Protein AF-A0A7C7A0I2-F1 (afdb_monomer)

Mean predicted aligned error: 6.14 Å

Solvent-accessible surface area (backbone atoms only — not comparable to full-atom values): 8862 Å² total; per-residue (Å²): 134,63,65,66,58,50,52,54,46,54,54,63,58,70,46,96,92,57,64,53,63,65,60,43,22,51,49,48,32,72,72,53,34,57,46,77,41,84,94,23,66,34,52,46,81,47,44,47,54,54,90,66,56,57,92,63,26,42,38,34,39,40,30,27,68,63,59,67,37,45,53,52,21,43,75,78,30,45,69,57,51,53,49,57,52,47,55,54,33,49,54,52,16,68,72,56,73,28,24,20,33,44,34,38,27,40,43,51,76,34,78,50,87,68,64,85,70,69,78,40,90,86,57,86,81,36,66,46,81,72,56,94,60,30,25,39,39,51,43,67,45,35,39,37,42,33,43,62,91,78,71,46,74,50,76,49,68,67,116

Sequence (159 aa):
MDLDAFYSAVSKLQRPGMFSLEDFADYLFGKYKSITIYNRTISFNDVVISDEITNDTLFVFFYINNLESFLTAMINSKSGVEKAFADIAEEIAYYYDLNTSISIIYTNVFSFYPSAFEQNGIYPNCIDYLGNNRWLVFYPYMNLYLDKTYNIYFTEWAY

pLDDT: mean 88.25, std 12.1, range [51.66, 98.25]

Structure (mmCIF, N/CA/C/O backbone):
data_AF-A0A7C7A0I2-F1
#
_entry.id   AF-A0A7C7A0I2-F1
#
loop_
_atom_site.group_PDB
_atom_site.id
_atom_site.type_symbol
_atom_site.label_atom_id
_atom_site.label_alt_id
_atom_site.label_comp_id
_atom_site.label_asym_id
_atom_site.label_entity_id
_atom_site.label_seq_id
_atom_site.pdbx_PDB_ins_code
_atom_site.Cartn_x
_atom_site.Cartn_y
_atom_site.Cartn_z
_atom_site.occupancy
_atom_site.B_iso_or_equiv
_atom_site.auth_seq_id
_atom_site.auth_comp_id
_atom_site.auth_asym_id
_atom_site.auth_atom_id
_atom_site.pdbx_PDB_model_num
ATOM 1 N N . MET A 1 1 ? -0.101 -25.024 7.027 1.00 53.78 1 MET A N 1
ATOM 2 C CA . MET A 1 1 ? -1.204 -24.052 7.098 1.00 53.78 1 MET A CA 1
ATOM 3 C C . MET A 1 1 ? -2.097 -24.491 8.241 1.00 53.78 1 MET A C 1
ATOM 5 O O . MET A 1 1 ? -2.512 -25.644 8.238 1.00 53.78 1 MET A O 1
ATOM 9 N N . ASP A 1 2 ? -2.265 -23.645 9.252 1.00 74.25 2 ASP A N 1
ATOM 10 C CA . ASP A 1 2 ? -3.097 -23.932 10.423 1.00 74.25 2 ASP A CA 1
ATOM 11 C C . ASP A 1 2 ? -4.545 -23.526 10.106 1.00 74.25 2 ASP A C 1
ATOM 13 O O . ASP A 1 2 ? -4.829 -22.343 9.910 1.00 74.25 2 ASP A O 1
ATOM 17 N N . LEU A 1 3 ? -5.441 -24.512 9.978 1.00 59.03 3 LEU A N 1
ATOM 18 C CA . LEU A 1 3 ? -6.841 -24.259 9.625 1.00 59.03 3 LEU A CA 1
ATOM 19 C C . LEU A 1 3 ? -7.583 -23.477 10.716 1.00 59.03 3 LEU A C 1
ATOM 21 O O . LEU A 1 3 ? -8.492 -22.720 10.386 1.00 59.03 3 LEU A O 1
ATOM 25 N N . ASP A 1 4 ? -7.205 -23.616 11.986 1.00 68.62 4 ASP A N 1
ATOM 26 C CA . ASP A 1 4 ? -7.905 -22.944 13.085 1.00 68.62 4 ASP A CA 1
ATOM 27 C C . ASP A 1 4 ? -7.582 -21.446 13.101 1.00 68.62 4 ASP A C 1
ATOM 29 O O . ASP A 1 4 ? -8.471 -20.608 13.286 1.00 68.62 4 ASP A O 1
ATOM 33 N N . ALA A 1 5 ? -6.327 -21.094 12.808 1.00 62.78 5 ALA A N 1
ATOM 34 C CA . ALA A 1 5 ? -5.919 -19.710 12.587 1.00 62.78 5 ALA A CA 1
ATOM 35 C C . ALA A 1 5 ? -6.646 -19.094 11.377 1.00 62.78 5 ALA A C 1
ATOM 37 O O . ALA A 1 5 ? -7.152 -17.975 11.474 1.00 62.78 5 ALA A O 1
ATOM 38 N N . PHE A 1 6 ? -6.772 -19.846 10.276 1.00 56.44 6 PHE A N 1
ATOM 39 C CA . PHE A 1 6 ? -7.510 -19.421 9.083 1.00 56.44 6 PHE A CA 1
ATOM 40 C C . PHE A 1 6 ? -8.998 -19.168 9.377 1.00 56.44 6 PHE A C 1
ATOM 42 O O . PHE A 1 6 ? -9.522 -18.102 9.057 1.00 56.44 6 PHE A O 1
ATOM 49 N N . TYR A 1 7 ? -9.693 -20.098 10.038 1.00 63.78 7 TYR A N 1
ATOM 50 C CA . TYR A 1 7 ? -11.114 -19.917 10.355 1.00 63.78 7 TYR A CA 1
ATOM 51 C C . TYR A 1 7 ? -11.359 -18.789 11.361 1.00 63.78 7 TYR A C 1
ATOM 53 O O . TYR A 1 7 ? -12.330 -18.044 11.219 1.00 63.78 7 TYR A O 1
ATOM 61 N N . SER A 1 8 ? -10.473 -18.621 12.345 1.00 65.31 8 SER A N 1
ATOM 62 C CA . SER A 1 8 ? -10.527 -17.497 13.283 1.00 65.31 8 SER A CA 1
ATOM 63 C C . SER A 1 8 ? -10.387 -16.157 12.554 1.00 65.31 8 SER A C 1
ATOM 65 O O . SER A 1 8 ? -11.223 -15.269 12.729 1.00 65.31 8 SER A O 1
ATOM 67 N N . ALA A 1 9 ? -9.405 -16.038 11.660 1.00 62.91 9 ALA A N 1
ATOM 68 C CA . ALA A 1 9 ? -9.206 -14.870 10.811 1.00 62.91 9 ALA A CA 1
ATOM 69 C C . ALA A 1 9 ? -10.439 -14.534 9.955 1.00 62.91 9 ALA A C 1
ATOM 71 O O . ALA A 1 9 ? -10.958 -13.420 10.028 1.00 62.91 9 ALA A O 1
ATOM 72 N N . VAL A 1 10 ? -10.965 -15.512 9.212 1.00 63.00 10 VAL A N 1
ATOM 73 C CA . VAL A 1 10 ? -12.150 -15.329 8.357 1.00 63.00 10 VAL A CA 1
ATOM 74 C C . VAL A 1 10 ? -13.383 -14.933 9.181 1.00 63.00 10 VAL A C 1
ATOM 76 O O . VAL A 1 10 ? -14.165 -14.081 8.761 1.00 63.00 10 VAL A O 1
ATOM 79 N N . SER A 1 11 ? -13.543 -15.482 10.389 1.00 63.62 11 SER A N 1
ATOM 80 C CA . SER A 1 11 ? -14.658 -15.137 11.281 1.00 63.62 11 SER A CA 1
ATOM 81 C C . SER A 1 11 ? -14.625 -13.686 11.777 1.00 63.62 11 SER A C 1
ATOM 83 O O . SER A 1 11 ? -15.682 -13.069 11.915 1.00 63.62 11 SER A O 1
ATOM 85 N N . LYS A 1 12 ? -13.435 -13.099 11.987 1.00 64.88 12 LYS A N 1
ATOM 86 C CA . LYS A 1 12 ? -13.294 -11.676 12.351 1.00 64.88 12 LYS A CA 1
ATOM 87 C C . LYS A 1 12 ? -13.779 -10.751 11.230 1.00 64.88 12 LYS A C 1
ATOM 89 O O . LYS A 1 12 ? -14.325 -9.691 11.533 1.00 64.88 12 LYS A O 1
ATOM 94 N N . LEU A 1 13 ? -13.633 -11.189 9.975 1.00 66.19 13 LEU A N 1
ATOM 95 C CA . LEU A 1 13 ? -14.027 -10.460 8.766 1.00 66.19 13 LEU A CA 1
ATOM 96 C C . LEU A 1 13 ? -15.523 -10.593 8.424 1.00 66.19 13 LEU A C 1
ATOM 98 O O . LEU A 1 13 ? -16.106 -9.689 7.831 1.00 66.19 13 LEU A O 1
ATOM 102 N N . GLN A 1 14 ? -16.172 -11.702 8.785 1.00 58.38 14 GLN A N 1
ATOM 103 C CA . GLN A 1 14 ? -17.581 -11.952 8.462 1.00 58.38 14 GLN A CA 1
ATOM 104 C C . GLN A 1 14 ? -18.526 -11.338 9.507 1.00 58.38 14 GLN A C 1
ATOM 106 O O . GLN A 1 14 ? -19.124 -12.041 10.324 1.00 58.38 14 GLN A O 1
ATOM 111 N N . ARG A 1 15 ? -18.695 -10.010 9.477 1.00 62.50 15 ARG A N 1
ATOM 112 C CA . ARG A 1 15 ? -19.706 -9.300 10.284 1.00 62.50 15 ARG A CA 1
ATOM 113 C C . ARG A 1 15 ? -20.808 -8.716 9.384 1.00 62.50 15 ARG A C 1
ATOM 115 O O . ARG A 1 15 ? -20.500 -8.156 8.333 1.00 62.50 15 ARG A O 1
ATOM 122 N N . PRO A 1 16 ? -22.098 -8.803 9.759 1.00 57.31 16 PRO A N 1
ATOM 123 C CA . PRO A 1 16 ? -23.168 -8.142 9.012 1.00 57.31 16 PRO A CA 1
ATOM 124 C C . PRO A 1 16 ? -22.905 -6.633 8.890 1.00 57.31 16 PRO A C 1
ATOM 126 O O . PRO A 1 16 ? -22.703 -5.964 9.900 1.00 57.31 16 PRO A O 1
ATOM 129 N N . GLY A 1 17 ? -22.920 -6.101 7.664 1.00 67.50 17 GLY A N 1
ATOM 130 C CA . GLY A 1 17 ? -22.656 -4.682 7.387 1.00 67.50 17 GLY A CA 1
ATOM 131 C C . GLY A 1 17 ? -21.192 -4.329 7.092 1.00 67.50 17 GLY A C 1
ATOM 132 O O . GLY A 1 17 ? -20.920 -3.169 6.790 1.00 67.50 17 GLY A O 1
ATOM 133 N N . MET A 1 18 ? -20.271 -5.298 7.133 1.00 78.94 18 MET A N 1
ATOM 134 C CA . MET A 1 18 ? -18.912 -5.140 6.606 1.00 78.94 18 MET A CA 1
ATOM 135 C C . MET A 1 18 ? -18.854 -5.459 5.111 1.00 78.94 18 MET A C 1
ATOM 137 O O . MET A 1 18 ? -19.512 -6.385 4.635 1.00 78.94 18 MET A O 1
ATOM 141 N N . PHE A 1 19 ? -18.037 -4.701 4.387 1.00 82.31 19 PHE A N 1
ATOM 142 C CA . PHE A 1 19 ? -17.639 -4.996 3.020 1.00 82.31 19 PHE A CA 1
ATOM 143 C C . PHE A 1 19 ? -16.844 -6.298 2.967 1.00 82.31 19 PHE A C 1
ATOM 145 O O . PHE A 1 19 ? -16.096 -6.631 3.894 1.00 82.31 19 PHE A O 1
ATOM 152 N N . SER A 1 20 ? -16.986 -7.017 1.851 1.00 87.81 20 SER A N 1
ATOM 153 C CA . SER A 1 20 ? -16.016 -8.052 1.507 1.00 87.81 20 SER A CA 1
ATOM 154 C C . SER A 1 20 ? -14.622 -7.424 1.356 1.00 87.81 20 SER A C 1
ATOM 156 O O . SER A 1 20 ? -14.497 -6.207 1.197 1.00 87.81 20 SER A O 1
ATOM 158 N N . LEU A 1 21 ? -13.560 -8.233 1.428 1.00 90.44 21 LEU A N 1
ATOM 159 C CA . LEU A 1 21 ? -12.197 -7.724 1.221 1.00 90.44 21 LEU A CA 1
ATOM 160 C C . LEU A 1 21 ? -12.047 -7.065 -0.159 1.00 90.44 21 LEU A C 1
ATOM 162 O O . LEU A 1 21 ? -11.385 -6.040 -0.269 1.00 90.44 21 LEU A O 1
ATOM 166 N N . GLU A 1 22 ? -12.703 -7.619 -1.179 1.00 90.06 22 GLU A N 1
ATOM 167 C CA . GLU A 1 22 ? -12.718 -7.081 -2.543 1.00 90.06 22 GLU A CA 1
ATOM 168 C C . GLU A 1 22 ? -13.447 -5.729 -2.604 1.00 90.06 22 GLU A C 1
ATOM 170 O O . GLU A 1 22 ? -12.859 -4.738 -3.026 1.00 90.06 22 GLU A O 1
ATOM 175 N N . ASP A 1 23 ? -14.669 -5.640 -2.065 1.00 92.12 23 ASP A N 1
ATOM 176 C CA . ASP A 1 23 ? -15.433 -4.381 -2.044 1.00 92.12 23 ASP A CA 1
ATOM 177 C C . ASP A 1 23 ? -14.707 -3.276 -1.254 1.00 92.12 23 ASP A C 1
ATOM 179 O O . ASP A 1 23 ? -14.784 -2.089 -1.583 1.00 92.12 23 ASP A O 1
ATOM 183 N N . PHE A 1 24 ? -14.000 -3.645 -0.180 1.00 94.31 24 PHE A N 1
ATOM 184 C CA . PHE A 1 24 ? -13.231 -2.683 0.603 1.00 94.31 24 PHE A CA 1
ATOM 185 C C . PHE A 1 24 ? -11.939 -2.270 -0.100 1.00 94.31 24 PHE A C 1
ATOM 187 O O . PHE A 1 24 ? -11.567 -1.100 -0.028 1.00 94.31 24 PHE A O 1
ATOM 194 N N . ALA A 1 25 ? -11.275 -3.186 -0.808 1.00 95.25 25 ALA A N 1
ATOM 195 C CA . ALA A 1 25 ? -10.144 -2.857 -1.668 1.00 95.25 25 ALA A CA 1
ATOM 196 C C . ALA A 1 25 ? -10.561 -1.857 -2.762 1.00 95.25 25 ALA A C 1
ATOM 198 O O . ALA A 1 25 ? -9.891 -0.839 -2.937 1.00 95.25 25 ALA A O 1
ATOM 199 N N . ASP A 1 26 ? -11.723 -2.060 -3.390 1.00 95.31 26 ASP A N 1
ATOM 200 C CA . ASP A 1 26 ? -12.315 -1.125 -4.354 1.00 95.31 26 ASP A CA 1
ATOM 201 C C . ASP A 1 26 ? -12.634 0.239 -3.728 1.00 95.31 26 ASP A C 1
ATOM 203 O O . ASP A 1 26 ? -12.366 1.289 -4.324 1.00 95.31 26 ASP A O 1
ATOM 207 N N . TYR A 1 27 ? -13.169 0.257 -2.504 1.00 95.69 27 TYR A N 1
ATOM 208 C CA . TYR A 1 27 ? -13.382 1.494 -1.750 1.00 95.69 27 TYR A CA 1
ATOM 209 C C . TYR A 1 27 ? -12.061 2.231 -1.478 1.00 95.69 27 TYR A C 1
ATOM 211 O O . TYR A 1 27 ? -11.963 3.435 -1.746 1.00 95.69 27 TYR A O 1
ATOM 219 N N . LEU A 1 28 ? -11.036 1.526 -0.986 1.00 96.88 28 LEU A N 1
ATOM 220 C CA . LEU A 1 28 ? -9.711 2.095 -0.738 1.00 96.88 28 LEU A CA 1
ATOM 221 C C . LEU A 1 28 ? -9.101 2.623 -2.032 1.00 96.88 28 LEU A C 1
ATOM 223 O O . LEU A 1 28 ? -8.594 3.743 -2.048 1.00 96.88 28 LEU A O 1
ATOM 227 N N . PHE A 1 29 ? -9.188 1.864 -3.124 1.00 97.00 29 PHE A N 1
ATOM 228 C CA . PHE A 1 29 ? -8.711 2.301 -4.425 1.00 97.00 29 PHE A CA 1
ATOM 229 C C . PHE A 1 29 ? -9.462 3.548 -4.891 1.00 97.00 29 PHE A C 1
ATOM 231 O O . PHE A 1 29 ? -8.829 4.529 -5.262 1.00 97.00 29 PHE A O 1
ATOM 238 N N . GLY A 1 30 ? -10.792 3.581 -4.803 1.00 96.69 30 GLY A N 1
ATOM 239 C CA . GLY A 1 30 ? -11.595 4.746 -5.177 1.00 96.69 30 GLY A CA 1
ATOM 240 C C . GLY A 1 30 ? -11.250 6.003 -4.373 1.00 96.69 30 GLY A C 1
ATOM 241 O O . GLY A 1 30 ? -11.144 7.092 -4.943 1.00 96.69 30 GLY A O 1
ATOM 242 N N . LYS A 1 31 ? -11.031 5.857 -3.063 1.00 97.12 31 LYS A N 1
ATOM 243 C CA . LYS A 1 31 ? -10.714 6.961 -2.146 1.00 97.12 31 LYS A CA 1
ATOM 244 C C . LYS A 1 31 ? -9.265 7.434 -2.253 1.00 97.12 31 LYS A C 1
ATOM 246 O O . LYS A 1 31 ? -9.012 8.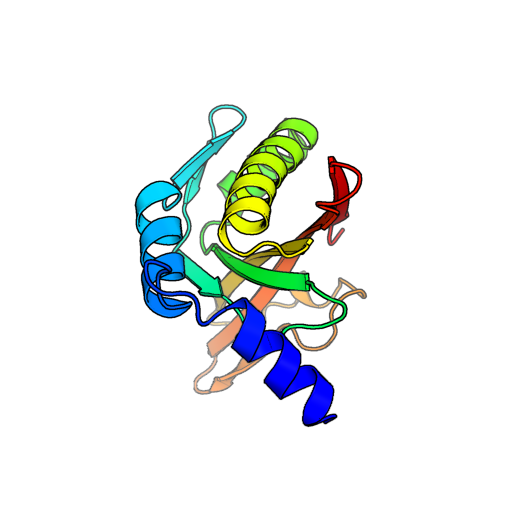637 -2.237 1.00 97.12 31 LYS A O 1
ATOM 251 N N . TYR A 1 32 ? -8.323 6.501 -2.362 1.00 96.94 32 TYR A N 1
ATOM 252 C CA . TYR A 1 32 ? -6.885 6.757 -2.284 1.00 96.94 32 TYR A CA 1
ATOM 253 C C . TYR A 1 32 ? -6.156 6.591 -3.610 1.00 96.94 32 TYR A C 1
ATOM 255 O O . TYR A 1 32 ? -4.934 6.662 -3.607 1.00 96.94 32 TYR A O 1
ATOM 263 N N . LYS A 1 33 ? -6.864 6.451 -4.743 1.00 95.81 33 LYS A N 1
ATOM 264 C CA . LYS A 1 33 ? -6.299 6.325 -6.103 1.00 95.81 33 LYS A CA 1
ATOM 265 C C . LYS A 1 33 ? -5.127 7.264 -6.366 1.00 95.81 33 LYS A C 1
ATOM 267 O O . LYS A 1 33 ? -4.192 6.920 -7.087 1.00 95.81 33 LYS A O 1
ATOM 272 N N . SER A 1 34 ? -5.190 8.463 -5.800 1.00 95.75 34 SER A N 1
ATOM 273 C CA . SER A 1 34 ? -4.069 9.383 -5.772 1.00 95.75 34 SER A CA 1
ATOM 274 C C . SER A 1 34 ? -3.976 10.099 -4.434 1.00 95.75 34 SER A C 1
ATOM 276 O O . SER A 1 34 ? -4.985 10.601 -3.938 1.00 95.75 34 SER A O 1
ATOM 278 N N . ILE A 1 35 ? -2.762 10.235 -3.909 1.00 95.44 35 ILE A N 1
ATOM 279 C CA . ILE A 1 35 ? -2.465 11.024 -2.710 1.00 95.44 35 ILE A CA 1
ATOM 280 C C . ILE A 1 35 ? -1.417 12.085 -3.039 1.00 95.44 35 ILE A C 1
ATOM 282 O O . ILE A 1 35 ? -0.466 11.828 -3.778 1.00 95.44 35 ILE A O 1
ATOM 286 N N . THR A 1 36 ? -1.583 13.293 -2.502 1.00 95.69 36 THR A N 1
ATOM 287 C CA . THR A 1 36 ? -0.631 14.391 -2.714 1.00 95.69 36 THR A CA 1
ATOM 288 C C . THR A 1 36 ? 0.201 14.601 -1.460 1.00 95.69 36 THR A C 1
ATOM 290 O O . THR A 1 36 ? -0.329 14.984 -0.421 1.00 95.69 36 THR A O 1
ATOM 293 N N . ILE A 1 37 ? 1.512 14.393 -1.571 1.00 95.00 37 ILE A N 1
ATOM 294 C CA . ILE A 1 37 ? 2.482 14.557 -0.483 1.00 95.00 37 ILE A CA 1
ATOM 295 C C . ILE A 1 37 ? 3.647 15.377 -1.022 1.00 95.00 37 ILE A C 1
ATOM 297 O O . ILE A 1 37 ? 4.150 15.098 -2.107 1.00 95.00 37 ILE A O 1
ATOM 301 N N . TYR A 1 38 ? 4.067 16.418 -0.299 1.00 93.44 38 TYR A N 1
ATOM 302 C CA . TYR A 1 38 ? 5.146 17.314 -0.742 1.00 93.44 38 TYR A CA 1
ATOM 303 C C . TYR A 1 38 ? 4.948 17.837 -2.184 1.00 93.44 38 TYR A C 1
ATOM 305 O O . TYR A 1 38 ? 5.846 17.796 -3.019 1.00 93.44 38 TYR A O 1
ATOM 313 N N . ASN A 1 39 ? 3.740 18.292 -2.526 1.00 93.44 39 ASN A N 1
ATOM 314 C CA . ASN A 1 39 ? 3.402 18.762 -3.881 1.00 93.44 39 ASN A CA 1
ATOM 315 C C . ASN A 1 39 ? 3.636 17.722 -5.000 1.00 93.44 39 ASN A C 1
ATOM 317 O O . ASN A 1 39 ? 3.735 18.086 -6.173 1.00 93.44 39 ASN A O 1
ATOM 321 N N . ARG A 1 40 ? 3.735 16.431 -4.661 1.00 94.38 40 ARG A N 1
ATOM 322 C CA . ARG A 1 40 ? 3.819 15.318 -5.609 1.00 94.38 40 ARG A CA 1
ATOM 323 C C . ARG A 1 40 ? 2.593 14.439 -5.469 1.00 94.38 40 ARG A C 1
ATOM 325 O O . ARG A 1 40 ? 2.249 14.016 -4.369 1.00 94.38 40 ARG A O 1
ATOM 332 N N . THR A 1 41 ? 1.947 14.166 -6.594 1.00 95.75 41 THR A N 1
ATOM 333 C CA . THR A 1 41 ? 0.813 13.248 -6.660 1.00 95.75 41 THR A CA 1
ATOM 334 C C . THR A 1 41 ? 1.334 11.838 -6.891 1.00 95.75 41 THR A C 1
ATOM 336 O O . THR A 1 41 ? 1.829 11.511 -7.968 1.00 95.75 41 THR A O 1
ATOM 339 N N . ILE A 1 42 ? 1.220 10.999 -5.871 1.00 95.31 42 ILE A N 1
ATOM 340 C CA . ILE A 1 42 ? 1.452 9.561 -5.965 1.00 95.31 42 ILE A CA 1
ATOM 341 C C . ILE A 1 42 ? 0.151 8.954 -6.481 1.00 95.31 42 ILE A C 1
ATOM 343 O O . ILE A 1 42 ? -0.893 9.156 -5.869 1.00 95.31 42 ILE A O 1
ATOM 347 N N . SER A 1 43 ? 0.201 8.267 -7.620 1.00 96.19 43 SER A N 1
ATOM 348 C CA . SER A 1 43 ? -0.963 7.595 -8.211 1.00 96.19 43 SER A CA 1
ATOM 349 C C . SER A 1 43 ? -0.792 6.089 -8.108 1.00 96.19 43 SER A C 1
ATOM 351 O O . SER A 1 43 ? 0.268 5.568 -8.463 1.00 96.19 43 SER A O 1
ATOM 353 N N . PHE A 1 44 ? -1.838 5.411 -7.655 1.00 96.06 44 PHE A N 1
ATOM 354 C CA . PHE A 1 44 ? -1.885 3.961 -7.578 1.00 96.06 44 PHE A CA 1
ATOM 355 C C . PHE A 1 44 ? -2.661 3.405 -8.763 1.00 96.06 44 PHE A C 1
ATOM 357 O O . PHE A 1 44 ? -3.627 4.005 -9.241 1.00 96.06 44 PHE A O 1
ATOM 364 N N . ASN A 1 45 ? -2.213 2.255 -9.245 1.00 95.44 45 ASN A N 1
ATOM 365 C CA . ASN A 1 45 ? -2.893 1.503 -10.292 1.00 95.44 45 ASN A CA 1
ATOM 366 C C . ASN A 1 45 ? -3.904 0.530 -9.711 1.00 95.44 45 ASN A C 1
ATOM 368 O O . ASN A 1 45 ? -4.874 0.220 -10.392 1.00 95.44 45 ASN A O 1
ATOM 372 N N . ASP A 1 46 ? -3.640 0.055 -8.495 1.00 96.25 46 ASP A N 1
ATOM 373 C CA . ASP A 1 46 ? -4.437 -0.969 -7.845 1.00 96.25 46 ASP A CA 1
ATOM 374 C C . ASP A 1 46 ? -4.225 -0.950 -6.325 1.00 96.25 46 ASP A C 1
ATOM 376 O O . ASP A 1 46 ? -3.184 -0.478 -5.839 1.00 96.25 46 ASP A O 1
ATOM 380 N N . VAL A 1 47 ? -5.207 -1.480 -5.599 1.00 97.44 47 VAL A N 1
ATOM 381 C CA . VAL A 1 47 ? -5.137 -1.793 -4.170 1.00 97.44 47 VAL A CA 1
ATOM 382 C C . VAL A 1 47 ? -5.689 -3.194 -3.973 1.00 97.44 47 VAL A 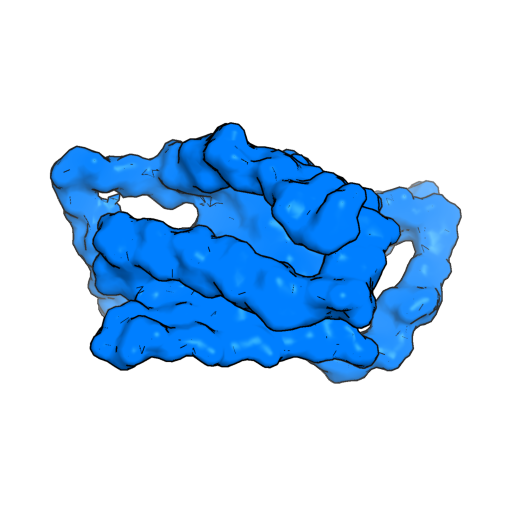C 1
ATOM 384 O O . VAL A 1 47 ? -6.815 -3.472 -4.361 1.00 97.44 47 VAL A O 1
ATOM 387 N N . VAL A 1 48 ? -4.916 -4.063 -3.330 1.00 96.44 48 VAL A N 1
ATOM 388 C CA . VAL A 1 48 ? -5.318 -5.448 -3.058 1.00 96.44 48 VAL A CA 1
ATOM 389 C C . VAL A 1 48 ? -5.212 -5.717 -1.568 1.00 96.44 48 VAL A C 1
ATOM 391 O O . VAL A 1 48 ? -4.252 -5.295 -0.926 1.00 96.44 48 VAL A O 1
ATOM 394 N N . ILE A 1 49 ? -6.181 -6.441 -1.015 1.00 95.12 49 ILE A N 1
ATOM 395 C CA . ILE A 1 49 ? -6.145 -6.914 0.367 1.00 95.12 49 ILE A CA 1
ATOM 396 C C . ILE A 1 49 ? -5.936 -8.425 0.350 1.00 95.12 49 ILE A C 1
ATOM 398 O O . ILE A 1 49 ? -6.648 -9.142 -0.350 1.00 95.12 49 ILE A O 1
ATOM 402 N N . SER A 1 50 ? -4.948 -8.894 1.109 1.00 92.81 50 SER A N 1
ATOM 403 C CA . SER A 1 50 ? -4.685 -10.319 1.294 1.00 92.81 50 SER A CA 1
ATOM 404 C C . SER A 1 50 ? -5.849 -10.990 2.016 1.00 92.81 50 SER A C 1
ATOM 406 O O . SER A 1 50 ? -6.353 -10.465 3.010 1.00 92.81 50 SER A O 1
ATOM 408 N N . ASP A 1 51 ? -6.234 -12.178 1.559 1.00 84.69 51 ASP A N 1
ATOM 409 C CA . ASP A 1 51 ? -7.126 -13.073 2.297 1.00 84.69 51 ASP A CA 1
ATOM 410 C C . ASP A 1 51 ? -6.398 -13.797 3.444 1.00 84.69 51 ASP A C 1
ATOM 412 O O . ASP A 1 51 ? -7.030 -14.236 4.409 1.00 84.69 51 ASP A O 1
ATOM 416 N N . GLU A 1 52 ? -5.065 -13.863 3.391 1.00 86.94 52 GLU A N 1
ATOM 417 C CA . GLU A 1 52 ? -4.237 -14.325 4.500 1.00 86.94 52 GLU A CA 1
ATOM 418 C C . GLU A 1 52 ? -4.145 -13.269 5.609 1.00 86.94 52 GLU A C 1
ATOM 420 O O . GLU A 1 52 ? -3.644 -12.160 5.404 1.00 86.94 52 GLU A O 1
ATOM 425 N N . ILE A 1 53 ? -4.558 -13.653 6.819 1.00 84.12 53 ILE A N 1
ATOM 426 C CA . ILE A 1 53 ? -4.330 -12.900 8.056 1.00 84.12 53 ILE A CA 1
ATOM 427 C C . ILE A 1 53 ? -3.315 -13.670 8.893 1.00 84.12 53 ILE A C 1
ATOM 429 O O . ILE A 1 53 ? -3.508 -14.845 9.206 1.00 84.12 53 ILE A O 1
ATOM 433 N N . THR A 1 54 ? -2.252 -12.987 9.308 1.00 85.94 54 THR A N 1
ATOM 434 C CA . THR A 1 54 ? -1.203 -13.562 10.160 1.00 85.94 54 THR A CA 1
ATOM 435 C C . THR A 1 54 ? -1.015 -12.680 11.382 1.00 85.94 54 THR A C 1
ATOM 437 O O . THR A 1 54 ? -0.919 -11.467 11.242 1.00 85.94 54 THR A O 1
ATOM 440 N N . ASN A 1 55 ? -0.954 -13.267 12.582 1.00 85.44 55 ASN A N 1
ATOM 441 C CA . ASN A 1 55 ? -0.771 -12.528 13.842 1.00 85.44 55 ASN A CA 1
ATOM 442 C C . ASN A 1 55 ? -1.736 -11.335 13.982 1.00 85.44 55 ASN A C 1
ATOM 444 O O . ASN A 1 55 ? -1.312 -10.214 14.261 1.00 85.44 55 ASN A O 1
ATOM 448 N N . ASP A 1 56 ? -3.025 -11.565 13.710 1.00 89.56 56 ASP A N 1
ATOM 449 C CA . ASP A 1 56 ? -4.074 -10.535 13.732 1.00 89.56 56 ASP A CA 1
ATOM 450 C C . ASP A 1 56 ? -3.788 -9.314 12.846 1.00 89.56 56 ASP A C 1
ATOM 452 O O . ASP A 1 56 ? -4.273 -8.217 13.115 1.00 89.56 56 ASP A O 1
ATOM 456 N N . THR A 1 57 ? -3.014 -9.506 11.778 1.00 94.00 57 THR A N 1
ATOM 457 C CA . THR A 1 57 ? -2.629 -8.455 10.836 1.00 94.00 57 THR A CA 1
ATOM 458 C C . THR A 1 57 ? -3.256 -8.703 9.473 1.00 94.00 57 THR A C 1
ATOM 460 O O . THR A 1 57 ? -3.098 -9.782 8.900 1.00 94.00 57 THR A O 1
ATOM 463 N N . LEU A 1 58 ? -3.946 -7.686 8.960 1.00 94.75 58 LEU A N 1
ATOM 464 C CA . LEU A 1 58 ? -4.438 -7.625 7.591 1.00 94.75 58 LEU A CA 1
ATOM 465 C C . LEU A 1 58 ? -3.371 -6.988 6.692 1.00 94.75 58 LEU A C 1
ATOM 467 O O . LEU A 1 58 ? -2.844 -5.921 7.015 1.00 94.75 58 LEU A O 1
ATOM 471 N N . PHE A 1 59 ? -3.054 -7.630 5.570 1.00 96.25 59 PHE A N 1
ATOM 472 C CA . PHE A 1 59 ? -2.049 -7.139 4.625 1.00 96.25 59 PHE A CA 1
ATOM 473 C C . PHE A 1 59 ? -2.722 -6.456 3.439 1.00 96.25 59 PHE A C 1
ATOM 475 O O . PHE A 1 59 ? -3.610 -7.027 2.808 1.00 96.25 59 PHE A O 1
ATOM 482 N N . VAL A 1 60 ? -2.291 -5.234 3.138 1.00 97.69 60 VAL A N 1
ATOM 483 C CA . VAL A 1 60 ? -2.840 -4.397 2.070 1.00 97.69 60 VAL A CA 1
ATOM 484 C C . VAL A 1 60 ? -1.709 -3.917 1.170 1.00 97.69 60 VAL A C 1
ATOM 486 O O . VAL A 1 60 ? -0.689 -3.413 1.635 1.00 97.69 60 VAL A O 1
ATOM 489 N N . PHE A 1 61 ? -1.891 -4.057 -0.135 1.00 97.12 61 PHE A N 1
ATOM 490 C CA . PHE A 1 61 ? -0.883 -3.787 -1.149 1.00 97.12 61 PHE A CA 1
ATOM 491 C C . PHE A 1 61 ? -1.350 -2.651 -2.051 1.00 97.12 61 PHE A C 1
ATOM 493 O O . PHE A 1 61 ? -2.373 -2.769 -2.716 1.00 97.12 61 PHE A O 1
ATOM 500 N N . PHE A 1 62 ? -0.591 -1.560 -2.092 1.00 97.56 62 PHE A N 1
ATOM 501 C CA . PHE A 1 62 ? -0.825 -0.429 -2.985 1.00 97.56 62 PHE A CA 1
ATOM 502 C C . PHE A 1 62 ? 0.196 -0.455 -4.120 1.00 97.56 62 PHE A C 1
ATOM 504 O O . PHE A 1 62 ? 1.406 -0.391 -3.890 1.00 97.56 62 PHE A O 1
ATOM 511 N N . TYR A 1 63 ? -0.289 -0.500 -5.357 1.00 96.25 63 TYR A N 1
ATOM 512 C CA . TYR A 1 63 ? 0.546 -0.699 -6.537 1.00 96.25 63 TYR A CA 1
ATOM 513 C C . TYR A 1 63 ? 0.817 0.613 -7.263 1.00 96.25 63 TYR A C 1
ATOM 515 O O . TYR A 1 63 ? -0.114 1.305 -7.667 1.00 96.25 63 TYR A O 1
ATOM 523 N N . ILE A 1 64 ? 2.085 0.933 -7.521 1.00 95.19 64 ILE A N 1
ATOM 524 C CA . ILE A 1 64 ? 2.509 2.111 -8.295 1.00 95.19 64 ILE A CA 1
ATOM 525 C C . ILE A 1 64 ? 3.280 1.689 -9.550 1.00 95.19 64 ILE A C 1
ATOM 527 O O . ILE A 1 64 ? 3.990 0.694 -9.545 1.00 95.19 64 ILE A O 1
ATOM 531 N N . ASN A 1 65 ? 3.178 2.459 -10.634 1.00 89.00 65 ASN A N 1
ATOM 532 C CA . ASN A 1 65 ? 3.985 2.280 -11.859 1.00 89.00 65 ASN A CA 1
ATOM 533 C C . ASN A 1 65 ? 4.770 3.550 -12.225 1.00 89.00 65 ASN A C 1
ATOM 535 O O . ASN A 1 65 ? 5.748 3.485 -12.968 1.00 89.00 65 ASN A O 1
ATOM 539 N N . ASN A 1 66 ? 4.381 4.704 -11.675 1.00 86.94 66 ASN A N 1
ATOM 540 C CA . ASN A 1 66 ? 5.148 5.936 -11.725 1.00 86.94 66 ASN A CA 1
ATOM 541 C C . ASN A 1 66 ? 5.916 6.113 -10.414 1.00 86.94 66 ASN A C 1
ATOM 543 O O . ASN A 1 66 ? 5.418 6.669 -9.434 1.00 86.94 66 ASN A O 1
ATOM 547 N N . LEU A 1 67 ? 7.151 5.626 -10.422 1.00 88.50 67 LEU A N 1
ATOM 548 C CA . LEU A 1 67 ? 8.018 5.622 -9.255 1.00 88.50 67 LEU A CA 1
ATOM 549 C C . LEU A 1 67 ? 8.560 7.019 -8.900 1.00 88.50 67 LEU A C 1
ATOM 551 O O . LEU A 1 67 ? 8.802 7.302 -7.730 1.00 88.50 67 LEU A O 1
ATOM 555 N N . GLU A 1 68 ? 8.718 7.916 -9.877 1.00 91.75 68 GLU A N 1
ATOM 556 C CA . GLU A 1 68 ? 9.383 9.215 -9.689 1.00 91.75 68 GLU A CA 1
ATOM 557 C C . GLU A 1 68 ? 8.678 10.084 -8.640 1.00 91.75 68 GLU A C 1
ATOM 559 O O . GLU A 1 68 ? 9.320 10.660 -7.757 1.00 91.75 68 GLU A O 1
ATOM 564 N N . SER A 1 69 ? 7.346 10.155 -8.706 1.00 92.88 69 SER A N 1
ATOM 565 C CA . SER A 1 69 ? 6.558 10.968 -7.772 1.00 92.88 69 SER A CA 1
ATOM 566 C C . SER A 1 69 ? 6.640 10.425 -6.347 1.00 92.88 69 SER A C 1
ATOM 568 O O . SER A 1 69 ? 6.799 11.205 -5.407 1.00 92.88 69 SER A O 1
ATOM 570 N N . PHE A 1 70 ? 6.603 9.097 -6.197 1.00 93.56 70 PHE A N 1
ATOM 571 C CA . PHE A 1 70 ? 6.751 8.429 -4.907 1.00 93.56 70 PHE A CA 1
ATOM 572 C C . PHE A 1 70 ? 8.144 8.650 -4.312 1.00 93.56 70 PHE A C 1
ATOM 574 O O . PHE A 1 70 ? 8.252 9.129 -3.185 1.00 93.56 70 PHE A O 1
ATOM 581 N N . LEU A 1 71 ? 9.210 8.405 -5.081 1.00 92.19 71 LEU A N 1
ATOM 582 C CA . LEU A 1 71 ? 10.583 8.625 -4.613 1.00 92.19 71 LEU A CA 1
ATOM 583 C C . LEU A 1 71 ? 10.840 10.089 -4.259 1.00 92.19 71 LEU A C 1
ATOM 585 O O . LEU A 1 71 ? 11.491 10.378 -3.260 1.00 92.19 71 LEU A O 1
ATOM 589 N N . THR A 1 72 ? 10.296 11.028 -5.034 1.00 93.75 72 THR A N 1
ATOM 590 C CA . THR A 1 72 ? 10.430 12.456 -4.726 1.00 93.75 72 THR A CA 1
ATOM 591 C C . THR A 1 72 ? 9.723 12.811 -3.418 1.00 93.75 72 THR A C 1
ATOM 593 O O . THR A 1 72 ? 10.293 13.535 -2.602 1.00 93.75 72 THR A O 1
ATOM 596 N N . ALA A 1 73 ? 8.508 12.305 -3.189 1.00 93.44 73 ALA A N 1
ATOM 597 C CA . ALA A 1 73 ? 7.801 12.508 -1.926 1.00 93.44 73 ALA A CA 1
ATOM 598 C C . ALA A 1 73 ? 8.561 11.880 -0.747 1.00 93.44 73 ALA A C 1
ATOM 600 O O . ALA A 1 73 ? 8.727 12.533 0.280 1.00 93.44 73 ALA A O 1
ATOM 601 N N . MET A 1 74 ? 9.098 10.670 -0.919 1.00 91.75 74 MET A N 1
ATOM 602 C CA . MET A 1 74 ? 9.928 9.988 0.076 1.00 91.75 74 MET A CA 1
ATOM 603 C C . MET A 1 74 ? 11.179 10.803 0.434 1.00 91.75 74 MET A C 1
ATOM 605 O O . MET A 1 74 ? 11.426 11.060 1.608 1.00 91.75 74 MET A O 1
ATOM 609 N N . ILE A 1 75 ? 11.957 11.240 -0.561 1.00 93.19 75 ILE A N 1
ATOM 610 C CA . ILE A 1 75 ? 13.216 11.975 -0.347 1.00 93.19 75 ILE A CA 1
ATOM 611 C C . ILE A 1 75 ? 12.968 13.298 0.382 1.00 93.19 75 ILE A C 1
ATOM 613 O O . ILE A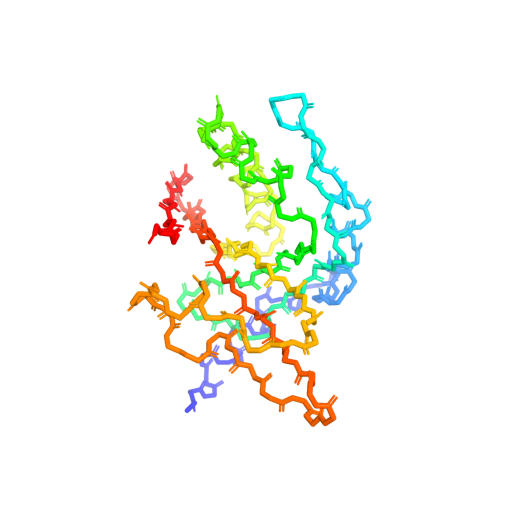 1 75 ? 13.749 13.685 1.249 1.00 93.19 75 ILE A O 1
ATOM 617 N N . ASN A 1 76 ? 11.889 13.999 0.036 1.00 96.12 76 ASN A N 1
ATOM 618 C CA . ASN A 1 76 ? 11.651 15.352 0.534 1.00 96.12 76 ASN A CA 1
ATOM 619 C C . ASN A 1 76 ? 10.711 15.423 1.747 1.00 96.12 76 ASN A C 1
ATOM 621 O O . ASN A 1 76 ? 10.697 16.427 2.457 1.00 96.12 76 ASN A O 1
ATOM 625 N N . SER A 1 77 ? 9.900 14.393 1.984 1.00 95.94 77 SER A N 1
ATOM 626 C CA . SER A 1 77 ? 8.925 14.356 3.074 1.00 95.94 77 SER A CA 1
ATOM 627 C C . SER A 1 77 ? 8.635 12.922 3.516 1.00 95.94 77 SER A C 1
ATOM 629 O O . SER A 1 77 ? 7.486 12.488 3.565 1.00 95.94 77 SER A O 1
ATOM 631 N N . LYS A 1 78 ? 9.688 12.184 3.879 1.00 94.44 78 LYS A N 1
ATOM 632 C CA . LYS A 1 78 ? 9.582 10.805 4.373 1.00 94.44 78 LYS A CA 1
ATOM 633 C C . LYS A 1 78 ? 8.523 10.646 5.471 1.00 94.44 78 LYS A C 1
ATOM 635 O O . LYS A 1 78 ? 7.628 9.825 5.331 1.00 94.44 78 LYS A O 1
ATOM 640 N N . SER A 1 79 ? 8.560 11.493 6.500 1.00 96.00 79 SER A N 1
ATOM 641 C CA . SER A 1 79 ? 7.573 11.475 7.590 1.00 96.00 79 SER A CA 1
ATOM 642 C C . SER A 1 79 ? 6.154 11.824 7.133 1.00 96.00 79 SER A C 1
ATOM 644 O O . SER A 1 79 ? 5.188 11.348 7.719 1.00 96.00 79 SER A O 1
ATOM 646 N N . GLY A 1 80 ? 6.008 12.639 6.083 1.00 96.62 80 GLY A N 1
ATOM 647 C CA . GLY A 1 80 ? 4.715 12.926 5.465 1.00 96.62 80 GLY A CA 1
ATOM 648 C C . GLY A 1 80 ? 4.149 11.706 4.743 1.00 96.62 80 GLY A C 1
ATOM 649 O O . GLY A 1 80 ? 2.954 11.443 4.847 1.00 96.62 80 GLY A O 1
ATOM 650 N N . VAL A 1 81 ? 5.009 10.933 4.070 1.00 96.44 81 VAL A N 1
ATOM 651 C CA . VAL A 1 81 ? 4.638 9.643 3.473 1.00 96.44 81 VAL A CA 1
ATOM 652 C C . VAL A 1 81 ? 4.232 8.648 4.557 1.00 96.44 81 VAL A C 1
ATOM 654 O O . VAL A 1 81 ? 3.125 8.120 4.507 1.00 96.44 81 VAL A O 1
ATOM 657 N N . GLU A 1 82 ? 5.073 8.459 5.573 1.00 97.25 82 GLU A N 1
ATOM 658 C CA . GLU A 1 82 ? 4.797 7.552 6.696 1.00 97.25 82 GLU A CA 1
ATOM 659 C C . GLU A 1 82 ? 3.482 7.907 7.400 1.00 97.25 82 GLU A C 1
ATOM 661 O O . GLU A 1 82 ? 2.639 7.038 7.599 1.00 97.25 82 GLU A O 1
ATOM 666 N N . LYS A 1 83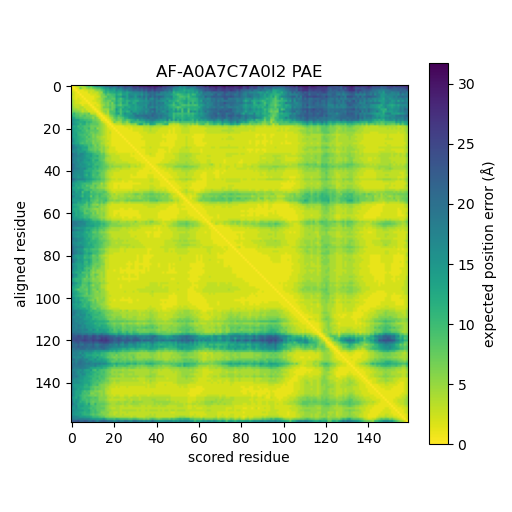 ? 3.248 9.191 7.700 1.00 97.19 83 LYS A N 1
ATOM 667 C CA . LYS A 1 83 ? 2.004 9.635 8.337 1.00 97.19 83 LYS A CA 1
ATOM 668 C C . LYS A 1 83 ? 0.780 9.400 7.452 1.00 97.19 83 LYS A C 1
ATOM 670 O O . LYS A 1 83 ? -0.220 8.898 7.953 1.00 97.19 83 LYS A O 1
ATOM 675 N N . ALA A 1 84 ? 0.852 9.721 6.160 1.00 97.06 84 ALA A N 1
ATOM 676 C CA . ALA A 1 84 ? -0.275 9.522 5.251 1.00 97.06 84 ALA A CA 1
ATOM 677 C C . ALA A 1 84 ? -0.695 8.047 5.178 1.00 97.06 84 ALA A C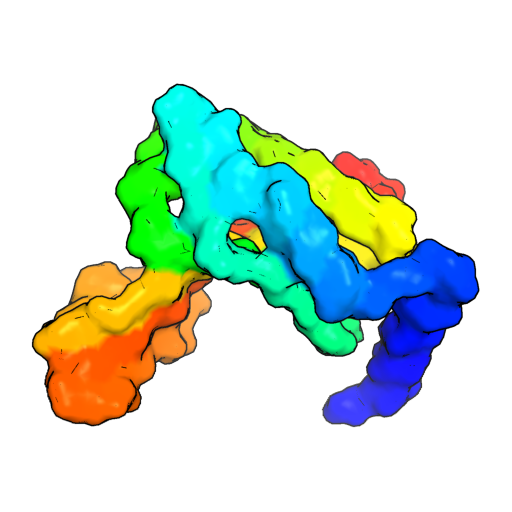 1
ATOM 679 O O . ALA A 1 84 ? -1.884 7.744 5.216 1.00 97.06 84 ALA A O 1
ATOM 680 N N . PHE A 1 85 ? 0.267 7.125 5.119 1.00 97.69 85 PHE A N 1
ATOM 681 C CA . PHE A 1 85 ? -0.045 5.697 5.114 1.00 97.69 85 PHE A CA 1
ATOM 682 C C . PHE A 1 85 ? -0.415 5.153 6.496 1.00 97.69 85 PHE A C 1
ATOM 684 O O . PHE A 1 85 ? -1.229 4.239 6.564 1.00 97.69 85 PHE A O 1
ATOM 691 N N . ALA A 1 86 ? 0.091 5.732 7.588 1.00 98.06 86 ALA A N 1
ATOM 692 C CA . ALA A 1 86 ? -0.385 5.413 8.932 1.00 98.06 86 ALA A CA 1
ATOM 693 C C . ALA A 1 86 ? -1.868 5.776 9.108 1.00 98.06 8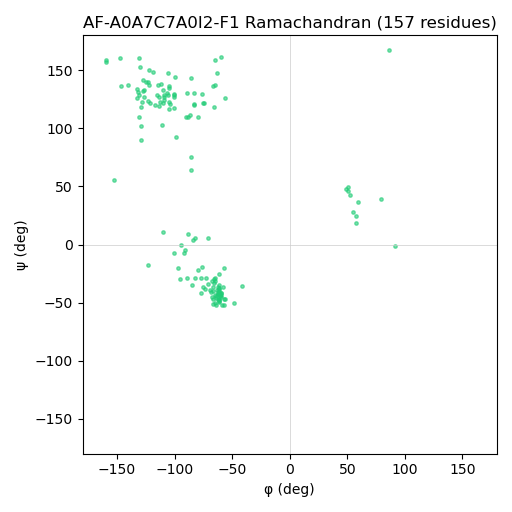6 ALA A C 1
ATOM 695 O O . ALA A 1 86 ? -2.614 4.978 9.661 1.00 98.06 86 ALA A O 1
ATOM 696 N N . ASP A 1 87 ? -2.313 6.924 8.583 1.00 97.69 87 ASP A N 1
ATOM 697 C CA . ASP A 1 87 ? -3.724 7.340 8.631 1.00 97.69 87 ASP A CA 1
ATOM 698 C C . ASP A 1 87 ? -4.633 6.375 7.854 1.00 97.69 87 ASP A C 1
ATOM 700 O O . ASP A 1 87 ? -5.732 6.042 8.295 1.00 97.69 87 ASP A O 1
ATOM 704 N N . ILE A 1 88 ? -4.159 5.880 6.706 1.00 97.88 88 ILE A N 1
ATOM 705 C CA . ILE A 1 88 ? -4.870 4.859 5.925 1.00 97.88 88 ILE A CA 1
ATOM 706 C C . ILE A 1 88 ? -4.903 3.529 6.692 1.00 97.88 88 ILE A C 1
ATOM 708 O O . ILE A 1 88 ? -5.953 2.893 6.778 1.00 97.88 88 ILE A O 1
ATOM 712 N N . ALA A 1 89 ? -3.773 3.112 7.269 1.00 98.00 89 ALA A N 1
ATOM 713 C CA . ALA A 1 89 ? -3.678 1.879 8.047 1.00 98.00 89 ALA A CA 1
ATOM 714 C C . ALA A 1 89 ? -4.579 1.916 9.287 1.00 98.00 89 ALA A C 1
ATOM 716 O O . ALA A 1 89 ? -5.185 0.907 9.630 1.00 98.00 89 ALA A O 1
ATOM 717 N N . GLU A 1 90 ? -4.708 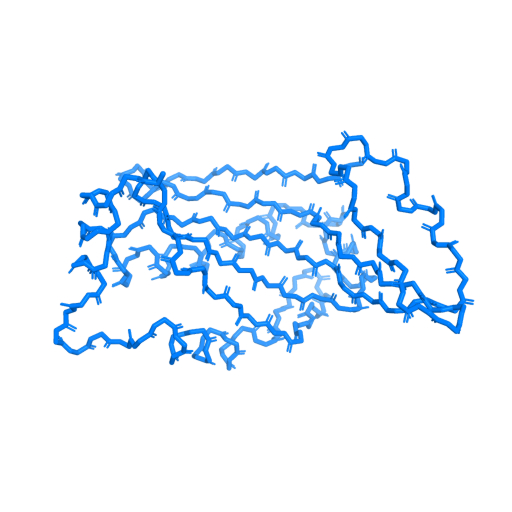3.078 9.927 1.00 97.19 90 GLU A N 1
ATOM 718 C CA . GLU A 1 90 ? -5.591 3.298 11.069 1.00 97.19 90 GLU A CA 1
ATOM 719 C C . GLU A 1 90 ? -7.065 3.115 10.666 1.00 97.19 90 GLU A C 1
ATOM 721 O O . GLU A 1 90 ? -7.796 2.383 11.334 1.00 97.19 90 GLU A O 1
ATOM 726 N N . GLU A 1 91 ? -7.496 3.691 9.536 1.00 95.56 91 GLU A N 1
ATOM 727 C CA . GLU A 1 91 ? -8.854 3.495 9.002 1.00 95.56 91 GLU A CA 1
ATOM 728 C C . GLU A 1 91 ? -9.172 2.014 8.754 1.00 95.56 91 GLU A C 1
ATOM 730 O O . GLU A 1 91 ? -10.220 1.525 9.185 1.00 95.56 91 GLU A O 1
ATOM 735 N N . ILE A 1 92 ? -8.256 1.288 8.107 1.00 95.56 92 ILE A N 1
ATOM 736 C CA . ILE A 1 92 ? -8.400 -0.149 7.836 1.00 95.56 92 ILE A CA 1
ATOM 737 C C . ILE A 1 92 ? -8.472 -0.932 9.153 1.00 95.56 92 ILE A C 1
ATOM 739 O O . ILE A 1 92 ? -9.366 -1.761 9.339 1.00 95.56 92 ILE A O 1
ATOM 743 N N . ALA A 1 93 ? -7.562 -0.639 10.083 1.00 94.56 93 ALA A N 1
ATOM 744 C CA . ALA A 1 93 ? -7.454 -1.323 11.361 1.00 94.56 93 ALA A CA 1
ATOM 745 C C . ALA A 1 93 ? -8.725 -1.183 12.207 1.00 94.56 93 ALA A C 1
ATOM 747 O O . ALA A 1 93 ? -9.198 -2.165 12.782 1.00 94.56 93 ALA A O 1
ATOM 748 N N . TYR A 1 94 ? -9.315 0.013 12.268 1.00 92.50 94 TYR A N 1
ATOM 749 C CA . TYR A 1 94 ? -10.578 0.222 12.978 1.00 92.50 94 TYR A CA 1
ATOM 750 C C . TYR A 1 94 ? -11.772 -0.407 12.267 1.00 92.50 94 TYR A C 1
ATOM 752 O O . TYR A 1 94 ? -12.681 -0.887 12.944 1.00 92.50 94 TYR A O 1
ATOM 760 N N . TYR A 1 95 ? -11.779 -0.428 10.932 1.00 92.75 95 TYR A N 1
ATOM 761 C CA . TYR A 1 95 ? -12.860 -1.047 10.172 1.00 92.75 95 TYR A CA 1
ATOM 762 C C . TYR A 1 95 ? -12.901 -2.569 10.366 1.00 92.75 95 TYR A C 1
ATOM 764 O O . TYR A 1 95 ? -13.958 -3.130 10.651 1.00 92.75 95 TYR A O 1
ATOM 772 N N . TYR A 1 96 ? -11.743 -3.226 10.255 1.00 90.69 96 TYR A N 1
ATOM 773 C CA . TYR A 1 96 ? -11.614 -4.683 10.342 1.00 90.69 96 TYR A CA 1
ATOM 774 C C . TYR A 1 96 ? -11.326 -5.212 11.748 1.00 90.69 96 TYR A C 1
ATOM 776 O O . TYR A 1 96 ? -11.361 -6.423 11.957 1.00 90.69 96 TYR A O 1
ATOM 784 N N . ASP A 1 97 ? -11.070 -4.329 12.716 1.00 91.44 97 ASP A N 1
ATOM 785 C CA . ASP A 1 97 ? -10.716 -4.690 14.091 1.00 91.44 97 ASP A CA 1
ATOM 786 C C . ASP A 1 97 ? -9.429 -5.546 14.171 1.00 91.44 97 ASP A C 1
ATOM 788 O O . ASP A 1 97 ? -9.297 -6.433 15.014 1.00 91.44 97 ASP A O 1
ATOM 792 N N . LEU A 1 98 ? -8.462 -5.253 13.294 1.00 93.31 98 LEU A N 1
ATOM 793 C CA . LEU A 1 98 ? -7.185 -5.962 13.123 1.00 93.31 98 LEU A CA 1
ATOM 794 C C . LEU A 1 98 ? -6.008 -4.976 13.106 1.00 93.31 98 LEU A C 1
ATOM 796 O O . LEU A 1 98 ? -6.187 -3.791 12.837 1.00 93.31 98 LEU A O 1
ATOM 800 N N . ASN A 1 99 ? -4.792 -5.457 13.358 1.00 96.50 99 ASN A N 1
ATOM 801 C CA . ASN A 1 99 ? -3.587 -4.725 12.964 1.00 96.50 99 ASN A CA 1
ATOM 802 C C . ASN A 1 99 ? -3.526 -4.643 11.432 1.00 96.50 99 ASN A C 1
ATOM 804 O O . ASN A 1 99 ? -4.150 -5.445 10.735 1.00 96.50 99 ASN A O 1
ATOM 808 N N . THR A 1 100 ? -2.784 -3.682 10.888 1.00 97.25 100 THR A N 1
ATOM 809 C CA . THR A 1 100 ? -2.714 -3.488 9.431 1.00 97.25 100 THR A CA 1
ATOM 810 C C . THR A 1 100 ? -1.276 -3.321 8.971 1.00 97.25 100 THR A C 1
ATOM 812 O O . THR A 1 100 ? -0.527 -2.541 9.551 1.00 97.25 100 THR A O 1
ATOM 815 N N . SER A 1 101 ? -0.903 -4.025 7.904 1.00 97.81 101 SER A N 1
ATOM 816 C CA . SER A 1 101 ? 0.358 -3.828 7.190 1.00 97.81 101 SER A CA 1
ATOM 817 C C . SER A 1 101 ? 0.064 -3.305 5.788 1.00 97.81 101 SER A C 1
ATOM 819 O O . SER A 1 101 ? -0.596 -3.989 5.010 1.00 97.81 101 SER A O 1
ATOM 821 N N . ILE A 1 102 ? 0.553 -2.113 5.452 1.00 98.19 102 ILE A N 1
ATOM 822 C CA . ILE A 1 102 ? 0.461 -1.534 4.110 1.00 98.19 102 ILE A CA 1
ATOM 823 C C . ILE A 1 102 ? 1.814 -1.637 3.416 1.00 98.19 102 ILE A C 1
ATOM 825 O O . ILE A 1 102 ? 2.791 -1.043 3.864 1.00 98.19 102 ILE A O 1
ATOM 829 N N . SER A 1 103 ? 1.855 -2.315 2.274 1.00 96.19 103 SER A N 1
ATOM 830 C CA . SER A 1 103 ? 3.024 -2.380 1.399 1.00 96.19 103 SER A CA 1
ATOM 831 C C . SER A 1 103 ? 2.821 -1.542 0.137 1.00 96.19 103 SER A C 1
ATOM 833 O O . SER A 1 103 ? 1.809 -1.681 -0.550 1.00 96.19 103 SER A O 1
ATOM 835 N N . ILE A 1 104 ? 3.795 -0.691 -0.194 1.00 95.88 104 ILE A N 1
ATOM 836 C CA . ILE A 1 104 ? 3.815 0.083 -1.444 1.00 95.88 104 ILE A CA 1
ATOM 837 C C . ILE A 1 104 ? 4.739 -0.602 -2.428 1.00 95.88 104 ILE A C 1
ATOM 839 O O . ILE A 1 104 ? 5.945 -0.712 -2.190 1.00 95.88 104 ILE A O 1
ATOM 843 N N . ILE A 1 105 ? 4.170 -1.042 -3.544 1.00 94.12 105 ILE A N 1
ATOM 844 C CA . ILE A 1 105 ? 4.853 -1.924 -4.476 1.00 94.12 105 ILE A CA 1
ATOM 845 C C . ILE A 1 105 ? 4.923 -1.287 -5.851 1.00 94.12 105 ILE A C 1
ATOM 847 O O . ILE A 1 105 ? 3.912 -0.965 -6.474 1.00 94.12 105 ILE A O 1
ATOM 851 N N . TYR A 1 106 ? 6.146 -1.120 -6.341 1.00 93.00 106 TYR A N 1
ATOM 852 C CA . TYR A 1 106 ? 6.382 -0.738 -7.718 1.00 93.00 106 TYR A CA 1
ATOM 853 C C . TYR A 1 106 ? 6.164 -1.928 -8.639 1.00 93.00 106 TYR A C 1
ATOM 855 O O . TYR A 1 106 ? 6.747 -2.989 -8.433 1.00 93.00 106 TYR A O 1
ATOM 863 N N . THR A 1 107 ? 5.371 -1.729 -9.686 1.00 92.88 107 THR A N 1
ATOM 864 C CA . THR A 1 107 ? 5.179 -2.714 -10.744 1.00 92.88 107 THR A CA 1
ATOM 865 C C . THR A 1 107 ? 5.341 -2.086 -12.114 1.00 92.88 107 THR A C 1
ATOM 867 O O . THR A 1 107 ? 4.737 -1.056 -12.420 1.00 92.88 107 THR A O 1
ATOM 870 N N . ASN A 1 108 ? 6.181 -2.693 -12.951 1.00 92.56 108 ASN A N 1
ATOM 871 C CA . ASN A 1 108 ? 6.330 -2.274 -14.340 1.00 92.56 108 ASN A CA 1
ATOM 872 C C . ASN A 1 108 ? 6.925 -3.382 -15.208 1.00 92.56 108 ASN A C 1
ATOM 874 O O . ASN A 1 108 ? 7.602 -4.280 -14.714 1.00 92.56 108 ASN A O 1
ATOM 878 N N . VAL A 1 109 ? 6.703 -3.294 -16.517 1.00 92.88 109 VAL A N 1
ATOM 879 C CA . VAL A 1 109 ? 7.266 -4.221 -17.498 1.00 92.88 109 VAL A CA 1
ATOM 880 C C . VAL A 1 109 ? 8.339 -3.517 -18.319 1.00 92.88 109 VAL A C 1
ATOM 882 O O . VAL A 1 109 ? 8.078 -2.50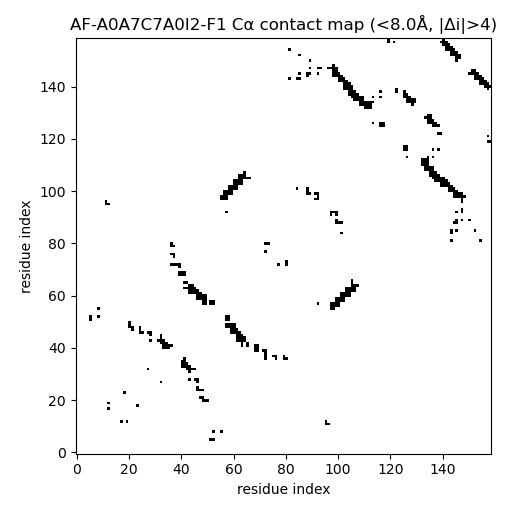9 -18.972 1.00 92.88 109 VAL A O 1
ATOM 885 N N . PHE A 1 110 ? 9.536 -4.092 -18.335 1.00 91.56 110 PHE A N 1
ATOM 886 C CA . PHE A 1 110 ? 10.686 -3.611 -19.091 1.00 91.56 110 PHE A CA 1
ATOM 887 C C . PHE A 1 110 ? 10.942 -4.490 -20.313 1.00 91.56 110 PHE A C 1
ATOM 889 O O . PHE A 1 110 ? 10.717 -5.699 -20.285 1.00 91.56 110 PHE A O 1
ATOM 896 N N . SER A 1 111 ? 11.447 -3.888 -21.391 1.00 94.81 111 SER A N 1
ATOM 897 C CA . SER A 1 111 ? 11.871 -4.593 -22.612 1.00 94.81 111 SER A CA 1
ATOM 898 C C . SER A 1 111 ? 13.334 -5.064 -22.569 1.00 94.81 111 SER A C 1
ATOM 900 O O . SER A 1 111 ? 13.906 -5.445 -23.589 1.00 94.81 111 SER A O 1
ATOM 902 N N . PHE A 1 112 ? 13.972 -4.952 -21.407 1.00 92.12 112 PHE A N 1
ATOM 903 C CA . PHE A 1 112 ? 15.351 -5.336 -21.130 1.00 92.12 112 PHE A CA 1
ATOM 904 C C . PHE A 1 112 ? 15.449 -5.806 -19.677 1.00 92.12 112 PHE A C 1
ATOM 906 O O . PHE A 1 112 ? 14.572 -5.489 -18.873 1.00 92.12 112 PHE A O 1
ATOM 913 N N . TYR A 1 113 ? 16.500 -6.560 -19.347 1.00 90.94 113 TYR A N 1
ATOM 914 C CA . TYR A 1 113 ? 16.707 -7.042 -17.983 1.00 90.94 113 TYR A CA 1
ATOM 915 C C . TYR A 1 113 ? 16.969 -5.860 -17.026 1.00 90.94 113 TYR A C 1
ATOM 917 O O . TYR A 1 113 ? 17.948 -5.133 -17.229 1.00 90.94 113 TYR A O 1
ATOM 925 N N . PRO A 1 114 ? 16.124 -5.630 -16.008 1.00 87.12 114 PRO A N 1
ATOM 926 C CA . PRO A 1 114 ? 16.164 -4.422 -15.192 1.00 87.12 114 PRO A CA 1
ATOM 927 C C . PRO A 1 114 ? 17.168 -4.560 -14.031 1.00 87.12 114 PRO A C 1
ATOM 929 O O . PRO A 1 114 ? 16.798 -4.517 -12.861 1.00 87.12 114 PRO A O 1
ATOM 932 N N . SER A 1 115 ? 18.460 -4.691 -14.356 1.00 85.62 115 SER A N 1
ATOM 933 C CA . SER A 1 115 ? 19.545 -4.978 -13.394 1.00 85.62 115 SER A CA 1
ATOM 934 C C . SER A 1 115 ? 19.686 -3.970 -12.244 1.00 85.62 115 SER A C 1
ATOM 936 O O . SER A 1 115 ? 20.236 -4.299 -11.197 1.00 85.62 115 SER A O 1
ATOM 938 N N . ALA A 1 116 ? 19.159 -2.752 -12.393 1.00 80.00 116 ALA A N 1
ATOM 939 C CA . ALA A 1 116 ? 19.128 -1.757 -11.320 1.00 80.00 116 ALA A CA 1
ATOM 940 C C . ALA A 1 116 ? 18.315 -2.211 -10.089 1.00 80.00 116 ALA A C 1
ATOM 942 O O . ALA A 1 116 ? 18.586 -1.749 -8.986 1.00 80.00 116 ALA A O 1
ATOM 943 N N . PHE A 1 117 ? 17.351 -3.123 -10.262 1.00 79.25 117 PHE A N 1
ATOM 944 C CA . PHE A 1 117 ? 16.525 -3.667 -9.175 1.00 79.25 117 PHE A CA 1
ATOM 945 C C . PHE A 1 117 ? 17.118 -4.938 -8.546 1.00 79.25 117 PHE A C 1
ATOM 947 O O . PHE A 1 117 ? 16.590 -5.442 -7.561 1.00 79.25 117 PHE A O 1
ATOM 954 N N . GLU A 1 118 ? 18.221 -5.454 -9.093 1.00 72.19 118 GLU A N 1
ATOM 955 C CA . GLU A 1 118 ? 18.892 -6.672 -8.622 1.00 72.19 118 GLU A CA 1
ATOM 956 C C . GLU A 1 118 ? 19.766 -6.410 -7.379 1.00 72.19 118 GLU A C 1
ATOM 958 O O . GLU A 1 118 ? 20.064 -7.320 -6.612 1.00 72.19 118 GLU A O 1
ATOM 963 N N . GLN A 1 119 ? 20.176 -5.153 -7.157 1.00 61.28 119 GLN A N 1
ATOM 964 C CA . GLN A 1 119 ? 21.168 -4.778 -6.137 1.00 61.28 119 GLN A CA 1
ATOM 965 C C . GLN A 1 119 ? 20.621 -4.630 -4.715 1.00 61.28 119 GLN A C 1
ATOM 967 O O . GLN A 1 119 ? 21.362 -4.236 -3.814 1.00 61.28 119 GLN A O 1
ATOM 972 N N . ASN A 1 120 ? 19.353 -4.946 -4.482 1.00 58.31 120 ASN A N 1
ATOM 973 C CA . ASN A 1 120 ? 18.733 -4.695 -3.195 1.00 58.31 120 ASN A CA 1
ATOM 974 C C . ASN A 1 120 ? 18.449 -6.013 -2.464 1.00 58.31 120 ASN A C 1
ATOM 976 O O . ASN A 1 120 ? 17.536 -6.766 -2.796 1.00 58.31 120 ASN A O 1
ATOM 980 N N . GLY A 1 121 ? 19.303 -6.317 -1.485 1.00 51.66 121 GLY A N 1
ATOM 981 C CA . GLY A 1 121 ? 19.379 -7.623 -0.822 1.00 51.66 121 GLY A CA 1
ATOM 982 C C . GLY A 1 121 ? 18.208 -7.973 0.102 1.00 51.66 121 GLY A C 1
ATOM 983 O O . GLY A 1 121 ? 18.278 -8.995 0.779 1.00 51.66 121 GLY A O 1
ATOM 984 N N . ILE A 1 122 ? 17.165 -7.141 0.165 1.00 56.44 122 ILE A N 1
ATOM 985 C CA . ILE A 1 122 ? 16.017 -7.344 1.059 1.00 56.44 122 ILE A CA 1
ATOM 986 C C . ILE A 1 122 ? 14.980 -8.282 0.422 1.00 56.44 122 ILE A C 1
ATOM 988 O O . ILE A 1 122 ? 14.388 -9.098 1.124 1.00 56.44 122 ILE A O 1
ATOM 992 N N . TYR A 1 123 ? 14.802 -8.231 -0.903 1.00 64.56 123 TYR A N 1
ATOM 993 C CA . TYR A 1 123 ? 13.763 -8.998 -1.595 1.00 64.56 123 TYR A CA 1
ATOM 994 C C . TYR A 1 123 ? 14.341 -9.788 -2.778 1.00 64.56 123 TYR A C 1
ATOM 996 O O . TYR A 1 123 ? 14.400 -9.282 -3.903 1.00 64.56 123 TYR A O 1
ATOM 1004 N N . PRO A 1 124 ? 14.795 -11.037 -2.555 1.00 61.94 124 PRO A N 1
ATOM 1005 C CA . PRO A 1 124 ? 15.185 -11.907 -3.654 1.00 61.94 124 PRO A CA 1
ATOM 1006 C C . PRO A 1 124 ? 13.941 -12.260 -4.487 1.00 61.94 124 PRO A C 1
ATOM 1008 O O . PRO A 1 124 ? 12.906 -12.613 -3.928 1.00 61.94 124 PRO A O 1
ATOM 1011 N N . ASN A 1 125 ? 14.066 -12.225 -5.819 1.00 74.81 125 ASN A N 1
ATOM 1012 C CA . ASN A 1 125 ? 13.012 -12.566 -6.797 1.00 74.81 125 ASN A CA 1
ATOM 1013 C C . ASN A 1 125 ? 11.942 -11.483 -7.067 1.00 74.81 125 ASN A C 1
ATOM 1015 O O . ASN A 1 125 ? 10.778 -11.794 -7.280 1.00 74.81 125 ASN A O 1
ATOM 1019 N N . CYS A 1 126 ? 12.337 -10.209 -7.133 1.00 84.75 126 CYS A N 1
ATOM 1020 C CA . CYS A 1 126 ? 11.464 -9.104 -7.571 1.00 84.75 126 CYS A CA 1
ATOM 1021 C C . CYS A 1 126 ? 11.391 -8.911 -9.098 1.00 84.75 126 CYS A C 1
ATOM 1023 O O . CYS A 1 126 ? 10.823 -7.924 -9.573 1.00 84.75 126 CYS A O 1
ATOM 1025 N N . ILE A 1 127 ? 12.041 -9.787 -9.869 1.00 88.69 127 ILE A N 1
ATOM 1026 C CA . ILE A 1 127 ? 12.147 -9.690 -11.325 1.00 88.69 127 ILE A CA 1
ATOM 1027 C C . ILE A 1 127 ? 11.745 -11.030 -11.936 1.00 88.69 127 ILE A C 1
ATOM 1029 O O . ILE A 1 127 ? 12.450 -12.020 -11.755 1.00 88.69 127 ILE A O 1
ATOM 1033 N N . ASP A 1 128 ? 10.681 -11.023 -12.735 1.00 91.50 128 ASP A N 1
ATOM 1034 C CA . ASP A 1 128 ? 10.177 -12.206 -13.431 1.00 91.50 128 ASP A CA 1
ATOM 1035 C C . ASP A 1 128 ? 10.304 -12.064 -14.948 1.00 91.50 128 ASP A C 1
ATOM 1037 O O . ASP A 1 128 ? 9.982 -11.027 -15.538 1.00 91.50 128 ASP A O 1
A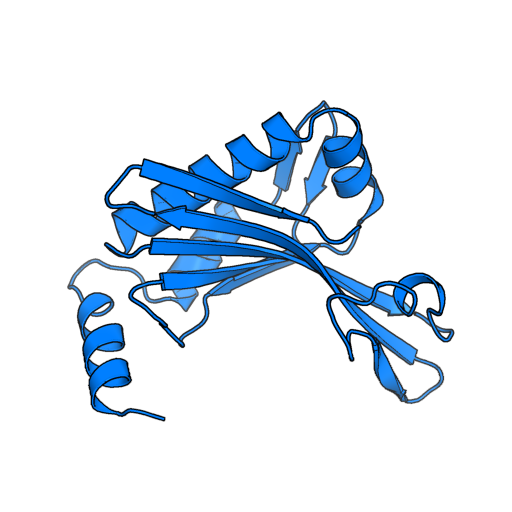TOM 1041 N N . TYR A 1 129 ? 10.743 -13.132 -15.619 1.00 93.06 129 TYR A N 1
ATOM 1042 C CA . TYR A 1 129 ? 10.775 -13.176 -17.080 1.00 93.06 129 TYR A CA 1
ATOM 1043 C C . TYR A 1 129 ? 9.403 -13.559 -17.643 1.00 93.06 129 TYR A C 1
ATOM 1045 O O . TYR A 1 129 ? 8.908 -14.657 -17.401 1.00 93.06 129 TYR A O 1
ATOM 1053 N N . LEU A 1 130 ? 8.815 -12.683 -18.462 1.00 94.06 130 LEU A N 1
ATOM 1054 C CA . LEU A 1 130 ? 7.502 -12.898 -19.084 1.00 94.06 130 LEU A CA 1
ATOM 1055 C C . LEU A 1 130 ? 7.580 -13.504 -20.499 1.00 94.06 130 LEU A C 1
ATOM 1057 O O . LEU A 1 130 ? 6.548 -13.697 -21.144 1.00 94.06 130 LEU A O 1
ATOM 1061 N N . GLY A 1 131 ? 8.782 -13.765 -21.025 1.00 92.75 131 GLY A N 1
ATOM 1062 C CA . GLY A 1 131 ? 8.977 -14.128 -22.434 1.00 92.75 131 GLY A CA 1
ATOM 1063 C C . GLY A 1 131 ? 9.109 -12.911 -23.361 1.00 92.75 131 GLY A C 1
ATOM 1064 O O . GLY A 1 131 ? 8.818 -11.779 -22.982 1.00 92.75 131 GLY A O 1
ATOM 1065 N N . ASN A 1 132 ? 9.547 -13.130 -24.606 1.00 92.69 132 ASN A N 1
ATOM 1066 C CA . ASN A 1 132 ? 9.654 -12.090 -25.645 1.00 92.69 132 ASN A CA 1
ATOM 1067 C C . ASN A 1 132 ? 10.445 -10.835 -25.217 1.00 92.69 132 ASN A C 1
ATOM 1069 O O . ASN A 1 132 ? 10.022 -9.715 -25.501 1.00 92.69 132 ASN A O 1
ATOM 1073 N N . ASN A 1 133 ? 11.576 -11.010 -24.523 1.00 91.94 133 ASN A N 1
ATOM 1074 C CA . ASN A 1 133 ? 12.388 -9.914 -23.966 1.00 91.94 133 ASN A CA 1
ATOM 1075 C C . ASN A 1 133 ? 11.624 -8.985 -23.002 1.00 91.94 133 ASN A C 1
ATOM 1077 O O . ASN A 1 133 ? 12.007 -7.830 -22.833 1.00 91.94 133 ASN A O 1
ATOM 1081 N N . ARG A 1 134 ? 10.554 -9.468 -22.362 1.00 95.69 134 ARG A N 1
ATOM 1082 C CA . ARG A 1 134 ? 9.797 -8.714 -21.361 1.00 95.69 134 ARG A CA 1
ATOM 1083 C C . ARG A 1 134 ? 10.108 -9.213 -19.958 1.00 95.69 134 ARG A C 1
ATOM 1085 O O . ARG A 1 134 ? 10.100 -10.417 -19.709 1.00 95.69 134 ARG A O 1
ATOM 1092 N N . TRP A 1 135 ? 10.322 -8.272 -19.052 1.00 93.50 135 TRP A N 1
ATOM 1093 C CA . TRP A 1 135 ? 10.660 -8.522 -17.656 1.00 93.50 135 TRP A CA 1
ATOM 1094 C C . TRP A 1 135 ? 9.709 -7.733 -16.766 1.00 93.50 135 TRP A C 1
ATOM 1096 O O . TRP A 1 135 ? 9.603 -6.518 -16.918 1.00 93.50 135 TRP A O 1
ATOM 1106 N N . LEU A 1 136 ? 8.997 -8.414 -15.876 1.00 92.31 136 LEU A N 1
ATOM 1107 C CA . LEU A 1 136 ? 8.190 -7.783 -14.841 1.00 92.31 136 LEU A CA 1
ATOM 1108 C C . LEU A 1 136 ? 9.096 -7.439 -13.666 1.00 92.31 136 LEU A C 1
ATOM 1110 O O . LEU A 1 136 ? 9.828 -8.296 -13.188 1.00 92.31 136 LEU A O 1
ATOM 1114 N N . VAL A 1 137 ? 9.019 -6.202 -13.196 1.00 90.56 137 VAL A N 1
ATOM 1115 C CA . VAL A 1 137 ? 9.506 -5.816 -11.875 1.00 90.56 137 VAL A CA 1
ATOM 1116 C C . VAL A 1 137 ? 8.301 -5.734 -10.957 1.00 90.56 137 VAL A C 1
ATOM 1118 O O . VAL A 1 137 ? 7.326 -5.070 -11.304 1.00 90.56 137 VAL A O 1
ATOM 1121 N N . PHE A 1 138 ? 8.387 -6.380 -9.801 1.00 90.25 138 PHE A N 1
ATOM 1122 C CA . PHE A 1 138 ? 7.478 -6.233 -8.671 1.00 90.25 138 PHE A CA 1
ATOM 1123 C C . PHE A 1 138 ? 8.345 -5.982 -7.440 1.00 90.25 138 PHE A C 1
ATOM 1125 O O . PHE A 1 138 ? 8.998 -6.893 -6.946 1.00 90.25 138 PHE A O 1
ATOM 1132 N N . TYR A 1 139 ? 8.436 -4.728 -7.006 1.00 89.06 139 TYR A N 1
ATOM 1133 C CA . TYR A 1 139 ? 9.460 -4.294 -6.063 1.00 89.06 139 TYR A CA 1
ATOM 1134 C C . TYR A 1 139 ? 8.850 -3.498 -4.894 1.00 89.06 139 TYR A C 1
ATOM 1136 O O . TYR A 1 139 ? 8.381 -2.373 -5.110 1.00 89.06 139 TYR A O 1
ATOM 1144 N N . PRO A 1 140 ? 8.820 -4.045 -3.664 1.00 89.38 140 PRO A N 1
ATOM 1145 C CA . PRO A 1 140 ? 8.279 -3.353 -2.498 1.00 89.38 140 PRO A CA 1
ATOM 1146 C C . PRO A 1 140 ? 9.254 -2.275 -2.007 1.00 89.38 140 PRO A C 1
ATOM 1148 O O . PRO A 1 140 ? 10.399 -2.553 -1.663 1.00 89.38 140 PRO A O 1
ATOM 1151 N N . TYR A 1 141 ? 8.794 -1.025 -1.968 1.00 90.12 141 TYR A N 1
ATOM 1152 C CA . TYR A 1 141 ? 9.605 0.120 -1.539 1.00 90.12 141 TYR A CA 1
ATOM 1153 C C . TYR A 1 141 ? 9.414 0.484 -0.071 1.00 90.12 141 TYR A C 1
ATOM 1155 O O . TYR A 1 141 ? 10.326 1.019 0.560 1.00 90.12 141 TYR A O 1
ATOM 1163 N N . MET A 1 142 ? 8.224 0.228 0.457 1.00 92.56 142 MET A N 1
ATOM 1164 C CA . MET A 1 142 ? 7.849 0.587 1.814 1.00 92.56 142 MET A CA 1
ATOM 1165 C C . MET A 1 142 ? 6.892 -0.466 2.352 1.00 92.56 142 MET A C 1
ATOM 1167 O O . MET A 1 142 ? 5.957 -0.842 1.647 1.00 92.56 142 MET A O 1
ATOM 1171 N N . ASN A 1 143 ? 7.092 -0.883 3.595 1.00 95.12 143 ASN A N 1
ATOM 1172 C CA . ASN A 1 143 ? 6.094 -1.595 4.374 1.00 95.12 143 ASN A CA 1
ATOM 1173 C C . ASN A 1 143 ? 5.842 -0.823 5.672 1.00 95.12 143 ASN A C 1
ATOM 1175 O O . ASN A 1 143 ? 6.774 -0.555 6.427 1.00 95.12 143 ASN A O 1
ATOM 1179 N N . LEU A 1 144 ? 4.592 -0.447 5.919 1.00 97.50 144 LEU A N 1
ATOM 1180 C CA . LEU A 1 144 ? 4.155 0.211 7.142 1.00 97.50 144 LEU A CA 1
ATOM 1181 C C . LEU A 1 144 ? 3.287 -0.754 7.933 1.00 97.50 144 LEU A C 1
ATOM 1183 O O . LEU A 1 144 ? 2.252 -1.186 7.442 1.00 97.50 144 LEU A O 1
ATOM 1187 N N . TYR A 1 145 ? 3.684 -1.051 9.163 1.00 97.75 145 TYR A N 1
ATOM 1188 C CA . TYR A 1 145 ? 2.904 -1.848 10.100 1.00 97.75 145 TYR A CA 1
ATOM 1189 C C . TYR A 1 145 ? 2.296 -0.943 11.171 1.00 97.75 145 TYR A C 1
ATOM 1191 O O . TYR A 1 145 ? 3.021 -0.179 11.809 1.00 97.75 145 TYR A O 1
ATOM 1199 N N . LEU A 1 146 ? 0.985 -1.049 11.384 1.00 98.25 146 LEU A N 1
ATOM 1200 C CA . LEU A 1 146 ? 0.240 -0.361 12.432 1.00 98.25 146 LEU A CA 1
ATOM 1201 C C . LEU A 1 146 ? -0.280 -1.367 13.462 1.00 98.25 146 LEU A C 1
ATOM 1203 O O . LEU A 1 146 ? -1.046 -2.277 13.134 1.00 98.25 146 LEU A O 1
ATOM 1207 N N . ASP A 1 147 ? 0.103 -1.147 14.719 1.00 96.62 147 ASP A N 1
ATOM 1208 C CA . ASP A 1 147 ? -0.459 -1.826 15.880 1.00 96.62 147 ASP A CA 1
ATOM 1209 C C . ASP A 1 147 ? -1.654 -1.024 16.403 1.00 96.62 147 ASP A C 1
ATOM 1211 O O . ASP A 1 147 ? -1.508 0.065 16.970 1.00 96.62 147 ASP A O 1
ATOM 1215 N N . LYS A 1 148 ? -2.850 -1.584 16.223 1.00 95.12 148 LYS A N 1
ATOM 1216 C CA . LYS A 1 148 ? -4.113 -0.946 16.607 1.00 95.12 148 LYS A CA 1
ATOM 1217 C C . LYS A 1 148 ? -4.256 -0.806 18.123 1.00 95.12 148 LYS A C 1
ATOM 1219 O O . LYS A 1 148 ? -4.896 0.130 18.592 1.00 95.12 148 LYS A O 1
ATOM 1224 N N . THR A 1 149 ? -3.687 -1.727 18.901 1.00 92.62 149 THR A N 1
ATOM 1225 C CA . THR A 1 149 ? -3.847 -1.761 20.365 1.00 92.62 149 THR A CA 1
ATOM 1226 C C . THR A 1 149 ? -3.155 -0.575 21.020 1.00 92.62 149 THR A C 1
ATOM 1228 O O . THR A 1 149 ? -3.696 0.033 21.943 1.00 92.62 149 THR A O 1
ATOM 1231 N N . TYR A 1 150 ? -1.963 -0.238 20.530 1.00 92.88 150 TYR A N 1
ATOM 1232 C CA . TYR A 1 150 ? -1.155 0.857 21.065 1.00 92.88 150 TYR A CA 1
ATOM 1233 C C . TYR A 1 150 ? -1.238 2.143 20.234 1.00 92.88 150 TYR A C 1
ATOM 1235 O O . TYR A 1 150 ? -0.725 3.173 20.667 1.00 92.88 150 TYR A O 1
ATOM 1243 N N . ASN A 1 151 ? -1.888 2.088 19.068 1.00 91.25 151 ASN A N 1
ATOM 1244 C CA . ASN A 1 151 ? -1.939 3.150 18.065 1.00 91.25 151 ASN A CA 1
ATOM 1245 C C . ASN A 1 151 ? -0.545 3.694 17.706 1.00 91.25 151 ASN A C 1
ATOM 1247 O O . ASN A 1 151 ? -0.280 4.899 17.733 1.00 91.25 151 ASN A O 1
ATOM 1251 N N . ILE A 1 152 ? 0.371 2.770 17.421 1.00 96.19 152 ILE A N 1
ATOM 1252 C CA . ILE A 1 152 ? 1.737 3.064 16.984 1.00 96.19 152 ILE A CA 1
ATOM 1253 C C . ILE A 1 152 ? 1.987 2.398 15.638 1.00 96.19 152 ILE A C 1
ATOM 1255 O O . ILE A 1 152 ? 1.427 1.341 15.347 1.00 96.19 152 ILE A O 1
ATOM 1259 N N . TYR A 1 153 ? 2.857 2.996 14.830 1.00 97.00 153 TYR A N 1
ATOM 1260 C CA . TYR A 1 153 ? 3.263 2.421 13.556 1.00 97.00 153 TYR A CA 1
ATOM 1261 C C . TYR A 1 153 ? 4.781 2.386 13.407 1.00 97.00 153 TYR A C 1
ATOM 1263 O O . TYR A 1 153 ? 5.509 3.206 13.971 1.00 97.00 153 TYR A O 1
ATOM 1271 N N . PHE A 1 154 ? 5.241 1.432 12.608 1.00 96.06 154 PHE A N 1
ATOM 1272 C CA . PHE A 1 154 ? 6.632 1.238 12.228 1.00 96.06 154 PHE A CA 1
ATOM 1273 C C . PHE A 1 154 ? 6.708 1.168 10.709 1.00 96.06 154 PHE A C 1
ATOM 1275 O O . PHE A 1 154 ? 5.823 0.596 10.077 1.00 96.06 154 PHE A O 1
ATOM 1282 N N . THR A 1 155 ? 7.749 1.753 10.120 1.00 95.44 155 THR A N 1
ATOM 1283 C CA . THR A 1 155 ? 7.927 1.736 8.664 1.00 95.44 155 THR A CA 1
ATOM 1284 C C . THR A 1 155 ? 9.297 1.195 8.295 1.00 95.44 155 THR A C 1
ATOM 1286 O O . THR A 1 155 ? 10.325 1.697 8.754 1.00 95.44 155 THR A O 1
ATOM 1289 N N . GLU A 1 156 ? 9.300 0.198 7.422 1.00 92.38 156 GLU A N 1
ATOM 1290 C CA . GLU A 1 156 ? 10.480 -0.372 6.791 1.00 92.38 156 GLU A CA 1
ATOM 1291 C C . GLU A 1 156 ? 10.559 0.107 5.344 1.00 92.38 156 GLU A C 1
ATOM 1293 O O . GLU A 1 156 ? 9.561 0.143 4.626 1.00 92.38 156 GLU A O 1
ATOM 1298 N N . TRP A 1 157 ? 11.760 0.485 4.915 1.00 89.06 157 TRP A N 1
ATOM 1299 C CA . TRP A 1 157 ? 12.019 1.016 3.581 1.00 89.06 157 TRP A CA 1
ATOM 1300 C C . TRP A 1 157 ? 13.059 0.148 2.883 1.00 89.06 157 TRP A C 1
ATOM 1302 O O . TRP A 1 157 ? 14.060 -0.222 3.499 1.00 89.06 157 TRP A O 1
ATOM 1312 N N . ALA A 1 158 ? 12.842 -0.140 1.602 1.00 79.31 158 ALA A N 1
ATOM 1313 C CA . ALA A 1 158 ? 13.861 -0.761 0.769 1.00 79.31 158 ALA A CA 1
ATOM 1314 C C . ALA A 1 158 ? 14.856 0.318 0.309 1.00 79.31 158 ALA A C 1
ATOM 1316 O O . ALA A 1 158 ? 14.483 1.205 -0.462 1.00 79.31 158 ALA A O 1
ATOM 1317 N N . TYR A 1 159 ? 16.088 0.275 0.827 1.00 61.59 159 TYR A N 1
ATOM 1318 C CA . TYR A 1 159 ? 17.187 1.186 0.464 1.00 61.59 159 TYR A CA 1
ATOM 1319 C C . TYR A 1 159 ? 18.104 0.563 -0.570 1.00 61.59 159 TYR A C 1
ATOM 1321 O O . TYR A 1 159 ? 18.469 -0.613 -0.365 1.00 61.59 159 TYR A O 1
#

Radius of gyration: 16.62 Å; Cα contacts (8 Å, |Δi|>4): 271; chains: 1; bounding box: 44×43×47 Å

Nearest PDB structures (foldseek):
  9jkp-assembly1_B  TM=4.161E-01  e=6.702E-01  Staphylococcus aureus subsp. aureus NCTC 8325
  8csq-assembly1_a  TM=4.375E-01  e=1.742E+00  Homo sapiens
  5jen-assembly1_A  TM=2.219E-01  e=3.121E-01  Bacillus subtilis subsp. subtilis str. 168
  8ae6-assembly1_W  TM=3.386E-01  e=6.229E+00  Saccharomyces cerevisiae

Secondary structure (DSSP, 8-state):
--HHHHHHHHHHH--TTPPPHHHHHHHHHHHHSEEEETTEEEE-SEEEEEEEEETTEEEEEEEES-HHHHHHHHHHHHHHHHHHHHHHHHHHHHHHTSEEEEEEEEEEEESS--GGGTT-TT-TT-EEEEETTEEEEEEEEEEEEEETTTTEEEEEE--

Foldseek 3Di:
DDVVLLVVLVVLQDDPPHDDQVVVQVVCCVVPQWDAAPNFIFGFPGKHWDSDDDPQETEIETEGAPCPSVVVRCVVPVVRVLVVVLVVQLVVCVRSVGKYKYWYKYKDKDLAFPCVQVPFPPDPPQWDDPDPSIIIGIGTAKIKIADNVVRDIDMDGGD